Protein AF-A0A327TMR8-F1 (afdb_monomer_lite)

pLDDT: mean 86.17, std 13.99, range [57.06, 98.44]

Secondary structure (DSSP, 8-state):
------TTT-HHHHEEEEE-TTT--EEEEEESSSPPP--------------

Sequence (51 aa):
PLALDDYTDNRRTGSFILIDPADGTTLTAGMAGEAFDTVSITDASTEEDWV

Foldseek 3Di:
DDDADFCVVPVVRQKDWDADPVPRDTPDIDGPDDDDDDDPPPDPPPPPPDD

Radius of gyration: 16.86 Å; chains: 1; bounding box: 32×44×31 Å

Structure (mmCIF, N/CA/C/O backbone):
data_AF-A0A327TMR8-F1
#
_entry.id   AF-A0A327TMR8-F1
#
loop_
_atom_site.group_PDB
_atom_site.id
_atom_site.type_symbol
_atom_site.label_atom_id
_atom_site.label_alt_id
_atom_site.label_comp_id
_atom_site.label_asym_id
_atom_site.label_entity_id
_atom_site.label_seq_id
_atom_site.pdbx_PDB_ins_code
_atom_site.Cartn_x
_atom_site.Cartn_y
_atom_site.Cartn_z
_atom_site.occupancy
_atom_site.B_iso_or_equiv
_atom_site.auth_seq_id
_atom_site.auth_comp_id
_atom_site.auth_asym_id
_atom_site.auth_atom_id
_atom_site.pdbx_PDB_model_num
ATOM 1 N N . PRO A 1 1 ? -7.512 -9.616 -5.078 1.00 85.69 1 PRO A N 1
ATOM 2 C CA . PRO A 1 1 ? -6.251 -8.858 -5.288 1.00 85.69 1 PRO A CA 1
ATOM 3 C C . PRO A 1 1 ? -6.583 -7.505 -5.932 1.00 85.69 1 PRO A C 1
ATOM 5 O O . PRO A 1 1 ? -7.629 -7.422 -6.573 1.00 85.69 1 PRO A O 1
ATOM 8 N N . LEU A 1 2 ? -5.744 -6.479 -5.745 1.00 88.88 2 LEU A N 1
ATOM 9 C CA . LEU A 1 2 ? -5.917 -5.144 -6.339 1.00 88.88 2 LEU A CA 1
ATOM 10 C C . LEU A 1 2 ? -4.844 -4.916 -7.410 1.00 88.88 2 LEU A C 1
ATOM 12 O O . LEU A 1 2 ? -3.679 -5.221 -7.170 1.00 88.88 2 LEU A O 1
ATOM 16 N N . ALA A 1 3 ? -5.244 -4.416 -8.577 1.00 94.38 3 ALA A N 1
ATOM 17 C CA . ALA A 1 3 ? -4.318 -4.068 -9.650 1.00 94.38 3 ALA A CA 1
ATOM 18 C C . ALA A 1 3 ? -3.695 -2.686 -9.401 1.00 94.38 3 ALA A C 1
ATOM 20 O O . ALA A 1 3 ? -4.394 -1.780 -8.947 1.00 94.38 3 ALA A O 1
ATOM 21 N N . LEU A 1 4 ? -2.408 -2.545 -9.719 1.00 95.31 4 LEU A N 1
ATOM 22 C CA . LEU A 1 4 ? -1.645 -1.299 -9.653 1.00 95.31 4 LEU A CA 1
ATOM 23 C C . LEU A 1 4 ? -0.850 -1.137 -10.953 1.00 95.31 4 LEU A C 1
ATOM 25 O O . LEU A 1 4 ? -0.372 -2.134 -11.495 1.00 95.31 4 LEU A O 1
ATOM 29 N N . ASP A 1 5 ? -0.714 0.105 -11.411 1.00 95.81 5 ASP A N 1
ATOM 30 C CA . ASP A 1 5 ? 0.171 0.482 -12.518 1.00 95.81 5 ASP A CA 1
ATOM 31 C C . ASP A 1 5 ? 1.467 1.083 -11.955 1.00 95.81 5 ASP A C 1
ATOM 33 O O . ASP A 1 5 ? 1.462 1.640 -10.852 1.00 95.81 5 ASP A O 1
ATOM 37 N N . ASP A 1 6 ? 2.560 1.020 -12.718 1.00 95.50 6 ASP A N 1
ATOM 38 C CA . ASP A 1 6 ? 3.783 1.755 -12.390 1.00 95.50 6 ASP A CA 1
ATOM 39 C C . ASP A 1 6 ? 3.487 3.257 -12.286 1.00 95.50 6 ASP A C 1
ATOM 41 O O . ASP A 1 6 ? 2.841 3.859 -13.153 1.00 95.50 6 ASP A O 1
ATOM 45 N N . TYR A 1 7 ? 3.971 3.892 -11.219 1.00 94.75 7 TYR A N 1
ATOM 46 C CA . TYR A 1 7 ? 3.702 5.307 -10.960 1.00 94.75 7 TYR A CA 1
ATOM 47 C C . TYR A 1 7 ? 4.220 6.223 -12.076 1.00 94.75 7 TYR A C 1
ATOM 49 O O . TYR A 1 7 ? 3.619 7.266 -12.358 1.00 94.75 7 TYR A O 1
ATOM 57 N N . THR A 1 8 ? 5.324 5.841 -12.721 1.00 94.56 8 THR A N 1
ATOM 58 C CA . THR A 1 8 ? 5.916 6.592 -13.834 1.00 94.56 8 THR A CA 1
ATOM 59 C C . THR A 1 8 ? 5.008 6.631 -15.058 1.00 94.56 8 THR A C 1
ATOM 61 O O . THR A 1 8 ? 4.991 7.648 -15.751 1.00 94.56 8 THR A O 1
ATOM 64 N N . ASP A 1 9 ? 4.210 5.583 -15.272 1.00 96.38 9 ASP A N 1
ATOM 65 C CA . ASP A 1 9 ? 3.297 5.467 -16.411 1.00 96.38 9 ASP A CA 1
ATOM 66 C C . ASP A 1 9 ? 1.916 6.044 -16.088 1.00 96.38 9 ASP A C 1
ATOM 68 O O . ASP A 1 9 ? 1.330 6.774 -16.893 1.00 96.38 9 ASP A O 1
ATOM 72 N N . ASN A 1 10 ? 1.394 5.772 -14.887 1.00 97.12 10 ASN A N 1
ATOM 73 C CA . ASN A 1 10 ? 0.114 6.304 -14.436 1.00 97.12 10 ASN A CA 1
ATOM 74 C C . ASN A 1 10 ? 0.145 6.700 -12.958 1.00 97.12 10 ASN A C 1
ATOM 76 O O . ASN 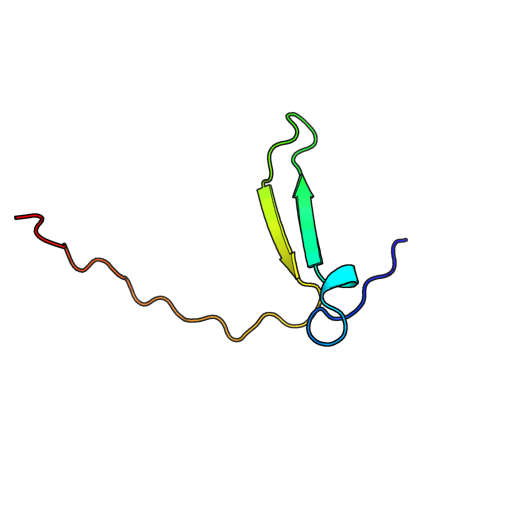A 1 10 ? -0.159 5.922 -12.053 1.00 97.12 10 ASN A O 1
ATOM 80 N N . ARG A 1 11 ? 0.401 7.988 -12.715 1.00 94.19 11 ARG A N 1
ATOM 81 C CA . ARG A 1 11 ? 0.458 8.548 -11.358 1.00 94.19 11 ARG A CA 1
ATOM 82 C C . ARG A 1 11 ? -0.811 8.321 -10.543 1.00 94.19 11 ARG A C 1
ATOM 84 O O . ARG A 1 11 ? -0.722 8.237 -9.326 1.00 94.19 11 ARG A O 1
ATOM 91 N N . ARG A 1 12 ? -1.989 8.257 -11.176 1.00 96.31 12 ARG A N 1
ATOM 92 C CA . ARG A 1 12 ? -3.265 8.191 -10.449 1.00 96.31 12 ARG A CA 1
ATOM 93 C C . ARG A 1 12 ? -3.535 6.813 -9.849 1.00 96.31 12 ARG A C 1
ATOM 95 O O . ARG A 1 12 ? -4.146 6.743 -8.789 1.00 96.31 12 ARG A O 1
ATOM 102 N N . THR A 1 13 ? -3.116 5.745 -10.520 1.00 96.88 13 THR A N 1
ATOM 103 C CA . THR A 1 13 ? -3.284 4.354 -10.062 1.00 96.88 13 THR A CA 1
ATOM 104 C C . THR A 1 13 ? -2.010 3.772 -9.456 1.00 96.88 13 THR A C 1
ATOM 106 O O . THR A 1 13 ? -2.098 2.796 -8.717 1.00 96.88 13 THR A O 1
ATOM 109 N N . GLY A 1 14 ? -0.849 4.386 -9.701 1.00 96.31 14 GLY A N 1
ATOM 110 C CA . GLY A 1 14 ? 0.419 4.025 -9.067 1.00 96.31 14 GLY A CA 1
ATOM 111 C C . GLY A 1 14 ? 0.715 4.749 -7.749 1.00 96.31 14 GLY A C 1
ATOM 112 O O . GLY A 1 14 ? 1.626 4.343 -7.036 1.00 96.31 14 GLY A O 1
ATOM 113 N N . SER A 1 15 ? -0.018 5.810 -7.384 1.00 96.25 15 SER A N 1
ATOM 114 C CA . SER A 1 15 ? 0.128 6.474 -6.076 1.00 96.25 15 SER A CA 1
ATOM 115 C C . SER A 1 15 ? -0.770 5.847 -5.010 1.00 96.25 15 SER A C 1
ATOM 117 O O . SER A 1 15 ? -1.941 5.576 -5.283 1.00 96.25 15 SER A O 1
ATOM 119 N N . PHE A 1 16 ? -0.281 5.714 -3.778 1.00 96.38 16 PHE A N 1
ATOM 120 C CA . PHE A 1 16 ? -1.078 5.232 -2.648 1.00 96.38 16 PHE A CA 1
ATOM 121 C C . PHE A 1 16 ? -0.644 5.858 -1.314 1.00 96.38 16 PHE A C 1
ATOM 123 O O . PHE A 1 16 ? 0.418 6.467 -1.204 1.00 96.38 16 PHE A O 1
ATOM 130 N N . ILE A 1 17 ? -1.472 5.695 -0.281 1.00 97.12 17 ILE A N 1
ATOM 131 C CA . ILE A 1 17 ? -1.167 6.062 1.109 1.00 97.12 17 ILE A CA 1
ATOM 132 C C . ILE A 1 17 ? -1.409 4.858 2.019 1.00 97.12 17 ILE A C 1
ATOM 134 O O . ILE A 1 17 ? -2.316 4.063 1.762 1.00 97.12 17 ILE A O 1
ATOM 138 N N . LEU A 1 18 ? -0.610 4.720 3.075 1.00 96.62 18 LEU A N 1
ATOM 139 C CA . LEU A 1 18 ? -0.850 3.754 4.143 1.00 96.62 18 LEU A CA 1
ATOM 140 C C . LEU A 1 18 ? -1.519 4.463 5.315 1.00 96.62 18 LEU A C 1
ATOM 142 O O 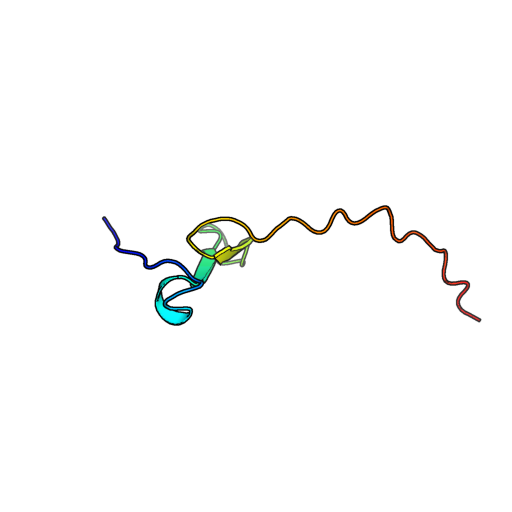. LEU A 1 18 ? -1.011 5.470 5.808 1.00 96.62 18 LEU A O 1
ATOM 146 N N . ILE A 1 19 ? -2.648 3.913 5.745 1.00 98.19 19 ILE A N 1
ATOM 147 C CA . ILE A 1 19 ? -3.445 4.421 6.857 1.00 98.19 19 ILE A CA 1
ATOM 148 C C . ILE A 1 19 ? -3.359 3.430 8.013 1.00 98.19 19 ILE A C 1
ATOM 150 O O . ILE A 1 19 ? -3.536 2.227 7.806 1.00 98.19 19 ILE A O 1
ATOM 154 N N . ASP A 1 20 ? -3.098 3.938 9.214 1.00 97.94 20 ASP A N 1
ATOM 155 C CA . ASP A 1 20 ? -3.169 3.154 10.438 1.00 97.94 20 ASP A CA 1
ATOM 156 C C . ASP A 1 20 ? -4.630 2.775 10.734 1.00 97.94 20 ASP A C 1
ATOM 158 O O . ASP A 1 20 ? -5.502 3.646 10.782 1.00 97.94 20 ASP A O 1
ATOM 162 N N . PRO A 1 21 ? -4.946 1.485 10.917 1.00 98.06 21 PRO A N 1
ATOM 163 C CA . PRO A 1 21 ? -6.322 1.059 11.129 1.00 98.06 21 PRO A CA 1
ATOM 164 C C . PRO A 1 21 ? -6.855 1.345 12.542 1.00 98.06 21 PRO A C 1
ATOM 166 O O . PRO A 1 21 ? -8.066 1.247 12.738 1.00 98.06 21 PRO A O 1
ATOM 169 N N . ALA A 1 22 ? -6.003 1.639 13.529 1.00 98.44 22 ALA A N 1
ATOM 170 C CA . ALA A 1 22 ? -6.426 1.900 14.902 1.00 98.44 22 ALA A CA 1
ATOM 171 C C . ALA A 1 22 ? -6.957 3.328 15.077 1.00 98.44 22 ALA A C 1
ATOM 173 O O . ALA A 1 22 ? -7.941 3.516 15.795 1.00 98.44 22 ALA A O 1
ATOM 174 N N . ASP A 1 23 ? -6.344 4.314 14.417 1.00 97.81 23 ASP A N 1
ATOM 175 C CA . ASP A 1 23 ? -6.717 5.728 14.570 1.00 97.81 23 ASP A CA 1
ATOM 176 C C . ASP A 1 23 ? -6.922 6.507 13.257 1.00 97.81 23 ASP A C 1
ATOM 178 O O . ASP A 1 23 ? -7.397 7.644 13.285 1.00 97.81 23 ASP A O 1
ATOM 182 N N . GLY A 1 24 ? -6.656 5.900 12.099 1.00 97.69 24 GLY A N 1
ATOM 183 C CA . GLY A 1 24 ? -6.827 6.539 10.794 1.00 97.69 24 GLY A CA 1
ATOM 184 C C . GLY A 1 24 ? -5.689 7.483 10.399 1.00 97.69 24 GLY A C 1
ATOM 185 O O . GLY A 1 24 ? -5.812 8.183 9.391 1.00 97.69 24 GLY A O 1
ATOM 186 N N . THR A 1 25 ? -4.589 7.519 11.153 1.00 98.38 25 THR A N 1
ATOM 187 C CA . THR A 1 25 ? -3.429 8.363 10.844 1.00 98.38 25 THR A CA 1
ATOM 188 C C . THR A 1 25 ? -2.740 7.907 9.561 1.00 98.38 25 THR A C 1
ATOM 190 O O . THR A 1 25 ? -2.575 6.716 9.301 1.00 98.38 25 THR A O 1
ATOM 193 N N . THR A 1 26 ? -2.280 8.862 8.753 1.00 98.12 26 THR A N 1
ATOM 194 C CA . THR A 1 26 ? -1.425 8.566 7.598 1.00 98.12 26 THR A CA 1
ATOM 195 C C . THR A 1 26 ? -0.033 8.166 8.072 1.00 98.12 26 THR A C 1
ATOM 197 O O . THR A 1 26 ? 0.708 8.998 8.591 1.00 98.12 26 THR A O 1
ATOM 200 N N . LEU A 1 27 ? 0.343 6.909 7.847 1.00 98.06 27 LEU A N 1
ATOM 201 C CA . LEU A 1 27 ? 1.675 6.400 8.167 1.00 98.06 27 LEU A CA 1
ATOM 202 C C . LEU A 1 27 ? 2.700 6.807 7.109 1.00 98.06 27 LEU A C 1
ATOM 204 O O . LEU A 1 27 ? 3.821 7.181 7.437 1.00 98.06 27 LEU A O 1
ATOM 208 N N . THR A 1 28 ? 2.329 6.719 5.830 1.00 96.19 28 THR A N 1
ATOM 209 C CA . THR A 1 28 ? 3.208 7.100 4.718 1.00 96.19 28 THR A CA 1
ATOM 210 C C . THR A 1 28 ? 2.430 7.292 3.416 1.00 96.19 28 THR A C 1
ATOM 212 O O . THR A 1 28 ? 1.305 6.809 3.269 1.00 96.19 28 THR A O 1
ATOM 215 N N . ALA A 1 29 ? 3.056 7.968 2.458 1.00 96.12 29 ALA A N 1
ATOM 216 C CA . ALA A 1 29 ? 2.660 7.985 1.058 1.00 96.12 29 ALA A CA 1
ATOM 217 C C . ALA A 1 29 ? 3.694 7.206 0.232 1.00 96.12 29 ALA A C 1
AT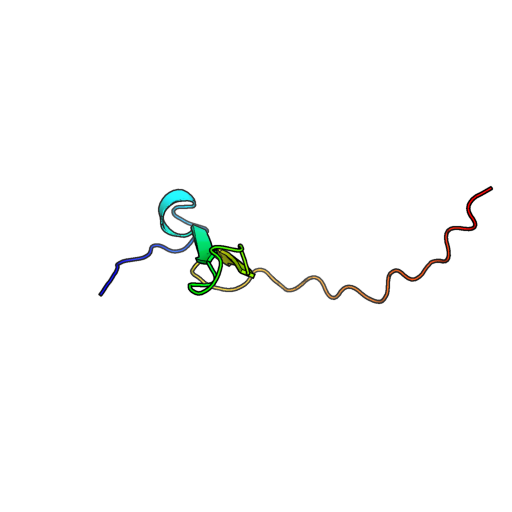OM 219 O O . ALA A 1 29 ? 4.895 7.302 0.480 1.00 96.12 29 ALA A O 1
ATOM 220 N N . GLY A 1 30 ? 3.227 6.433 -0.746 1.00 94.31 30 GLY A N 1
ATOM 221 C CA . GLY A 1 30 ? 4.056 5.551 -1.559 1.00 94.31 30 GLY A CA 1
ATOM 222 C C . GLY A 1 30 ? 3.684 5.571 -3.037 1.00 94.31 30 GLY A C 1
ATOM 223 O O . GLY A 1 30 ? 2.635 6.079 -3.443 1.00 94.31 30 GLY A O 1
ATOM 224 N N . MET A 1 31 ? 4.586 5.019 -3.842 1.00 95.44 31 MET A N 1
ATOM 225 C CA . MET A 1 31 ? 4.475 4.915 -5.295 1.00 95.44 31 MET A CA 1
ATOM 226 C C . MET A 1 31 ? 4.811 3.478 -5.699 1.00 95.44 31 MET A C 1
ATOM 228 O O . MET A 1 31 ? 5.765 2.904 -5.176 1.00 95.44 31 MET A O 1
ATOM 232 N N . ALA A 1 32 ? 3.996 2.878 -6.562 1.00 95.44 32 ALA A N 1
ATOM 233 C CA . ALA A 1 32 ? 4.253 1.557 -7.120 1.00 95.44 32 ALA A CA 1
ATOM 234 C C . ALA A 1 32 ? 5.355 1.643 -8.183 1.00 95.44 32 ALA A C 1
ATOM 236 O O . ALA A 1 32 ? 5.387 2.608 -8.952 1.00 95.44 32 ALA A O 1
ATOM 237 N N . GLY A 1 33 ? 6.227 0.636 -8.208 1.00 93.19 33 GLY A N 1
ATOM 238 C CA . GLY A 1 33 ? 7.327 0.550 -9.162 1.00 93.19 33 GLY A CA 1
ATOM 239 C C . GLY A 1 33 ? 8.707 0.564 -8.537 1.00 93.19 33 GLY A C 1
ATOM 240 O O . GLY A 1 33 ? 8.869 0.349 -7.333 1.00 93.19 33 GLY A O 1
ATOM 241 N N . GLU A 1 34 ? 9.710 0.804 -9.380 1.00 89.38 34 GLU A N 1
ATOM 242 C CA . GLU A 1 34 ? 11.081 1.007 -8.923 1.00 89.38 34 GLU A CA 1
ATOM 243 C C . GLU A 1 34 ? 11.172 2.309 -8.116 1.00 89.38 34 GLU A C 1
ATOM 245 O O . GLU A 1 34 ? 10.631 3.349 -8.505 1.00 89.38 34 GLU A O 1
ATOM 250 N N . ALA A 1 35 ? 11.841 2.247 -6.964 1.00 76.75 35 ALA A N 1
ATOM 251 C CA . ALA A 1 35 ? 12.123 3.447 -6.196 1.00 76.75 35 ALA A CA 1
ATOM 252 C C . ALA 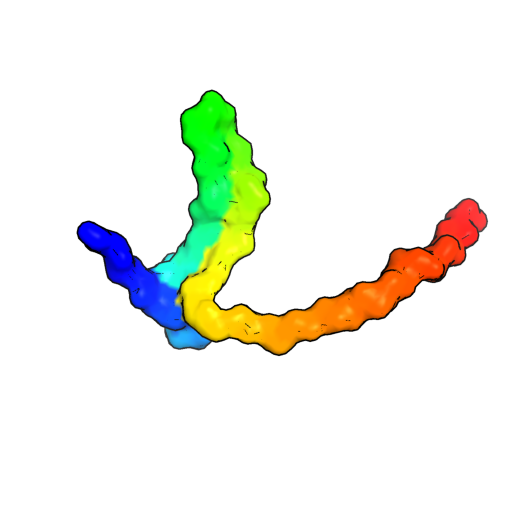A 1 35 ? 12.988 4.386 -7.043 1.00 76.75 35 ALA A C 1
ATOM 254 O O . ALA A 1 35 ? 13.941 3.949 -7.683 1.00 76.75 35 ALA A O 1
ATOM 255 N N . PHE A 1 36 ? 12.675 5.681 -7.021 1.00 72.94 36 PHE A N 1
ATOM 256 C CA . PHE A 1 36 ? 13.585 6.677 -7.576 1.00 72.94 36 PHE A CA 1
ATOM 257 C C . PHE A 1 36 ? 14.962 6.533 -6.925 1.00 72.94 36 PHE A C 1
ATOM 259 O O . PHE A 1 36 ? 15.040 6.193 -5.741 1.00 72.94 36 PHE A O 1
ATOM 266 N N . ASP A 1 37 ? 16.020 6.821 -7.692 1.00 78.38 37 ASP A N 1
ATOM 267 C CA . ASP A 1 37 ? 17.391 6.831 -7.185 1.00 78.38 37 ASP A CA 1
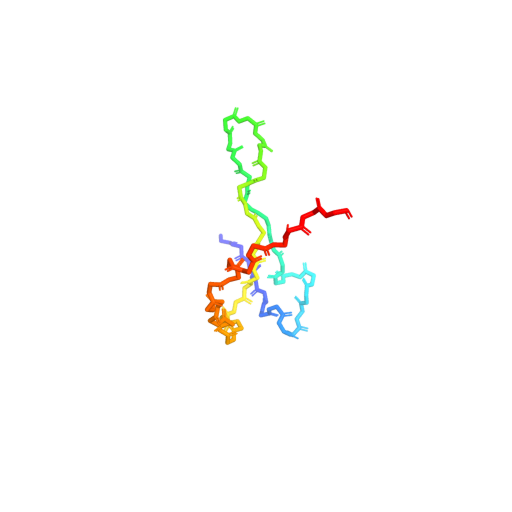ATOM 268 C C . ASP A 1 37 ? 17.423 7.614 -5.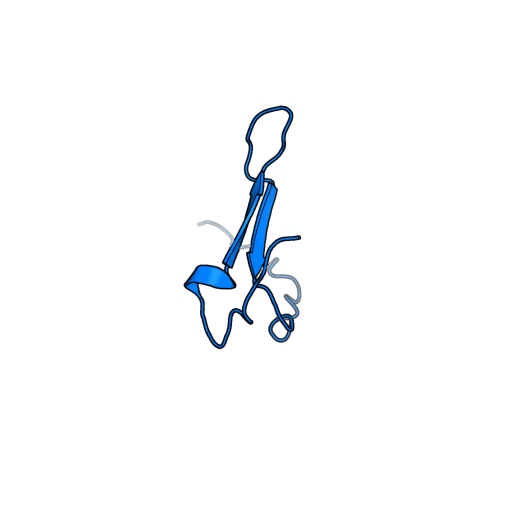868 1.00 78.38 37 ASP A C 1
ATOM 270 O O . ASP A 1 37 ? 17.009 8.780 -5.798 1.00 78.38 37 ASP A O 1
ATOM 274 N N . THR A 1 38 ? 17.767 6.917 -4.785 1.00 69.56 38 THR A N 1
ATOM 275 C CA . THR A 1 38 ? 17.668 7.491 -3.451 1.00 69.56 38 THR A CA 1
ATOM 276 C C . THR A 1 38 ? 18.693 8.602 -3.361 1.00 69.56 38 THR A C 1
ATOM 278 O O . THR A 1 38 ? 19.897 8.335 -3.338 1.00 69.56 38 THR A O 1
ATOM 281 N N . VAL A 1 39 ? 18.229 9.848 -3.262 1.00 68.50 39 VAL A N 1
ATOM 282 C CA . VAL A 1 39 ? 19.108 10.951 -2.884 1.00 68.50 39 VAL A CA 1
ATOM 283 C C . VAL A 1 39 ? 19.701 10.593 -1.527 1.00 68.50 39 VAL A C 1
ATOM 285 O O . VAL A 1 39 ? 19.003 10.569 -0.513 1.00 68.50 39 VAL A O 1
ATOM 288 N N . SER A 1 40 ? 20.995 10.276 -1.524 1.00 71.38 40 SER A N 1
ATOM 289 C CA . SER A 1 40 ? 21.771 10.134 -0.300 1.00 71.38 40 SER A CA 1
ATOM 290 C C . SER A 1 40 ? 21.824 11.510 0.342 1.00 71.38 40 SER A C 1
ATOM 292 O O . SER A 1 40 ? 22.598 12.369 -0.079 1.00 71.38 40 SER A O 1
ATOM 294 N N . ILE A 1 41 ? 20.958 11.747 1.324 1.00 69.81 41 ILE A N 1
ATOM 295 C CA . ILE A 1 41 ? 21.048 12.945 2.150 1.00 69.81 41 ILE A CA 1
ATOM 296 C C . ILE A 1 41 ? 22.269 12.736 3.048 1.00 69.81 41 ILE A C 1
ATOM 298 O O . ILE A 1 41 ? 22.174 12.161 4.129 1.00 69.81 41 ILE A O 1
ATOM 302 N N . THR A 1 42 ? 23.443 13.145 2.567 1.00 63.53 42 THR A N 1
ATOM 303 C CA . THR A 1 42 ? 24.574 13.428 3.448 1.00 63.53 42 THR A CA 1
ATOM 304 C C . THR A 1 42 ? 24.155 14.607 4.317 1.00 63.53 42 THR A C 1
ATOM 306 O O . THR A 1 42 ? 24.085 15.735 3.845 1.00 63.53 42 THR A O 1
ATOM 309 N N . ASP A 1 43 ? 23.774 14.269 5.547 1.00 62.69 43 ASP A N 1
ATOM 310 C CA . ASP A 1 43 ? 23.744 15.083 6.760 1.00 62.69 43 ASP A CA 1
ATOM 311 C C . ASP A 1 43 ? 23.643 16.604 6.541 1.00 62.69 43 ASP A C 1
ATOM 313 O O . ASP A 1 43 ? 24.635 17.330 6.495 1.00 62.69 43 ASP A O 1
ATOM 317 N N . ALA A 1 44 ? 22.412 17.103 6.427 1.00 63.62 44 ALA A N 1
ATOM 318 C CA . ALA A 1 44 ? 22.134 18.529 6.537 1.00 63.62 44 ALA A CA 1
ATOM 319 C C . ALA A 1 44 ? 22.019 18.935 8.019 1.00 63.62 44 ALA A C 1
ATOM 321 O O . ALA A 1 44 ? 20.981 19.428 8.449 1.00 63.62 44 ALA A O 1
ATOM 322 N N . SER A 1 45 ? 23.079 18.737 8.806 1.00 61.12 45 SER A N 1
ATOM 323 C CA . SER A 1 45 ? 23.348 19.586 9.970 1.00 61.12 45 SER A CA 1
ATOM 324 C C . SER A 1 45 ? 24.408 20.607 9.568 1.00 61.12 45 SER A C 1
ATOM 326 O O . SER A 1 45 ? 25.575 20.521 9.937 1.00 61.12 45 SER A O 1
ATOM 328 N N . THR A 1 46 ? 24.020 21.576 8.742 1.00 62.41 46 THR A N 1
ATOM 329 C CA . THR A 1 46 ? 24.645 22.889 8.893 1.00 62.41 46 THR A CA 1
ATOM 330 C C . THR A 1 46 ? 23.789 23.589 9.925 1.00 62.41 46 THR A C 1
ATOM 332 O O . THR A 1 46 ? 22.635 23.903 9.647 1.00 62.41 46 THR A O 1
ATOM 335 N N . GLU A 1 47 ? 24.324 23.714 11.140 1.00 65.19 47 GLU A N 1
ATOM 336 C CA . GLU A 1 47 ? 23.848 24.663 12.138 1.00 65.19 47 GLU A CA 1
ATOM 337 C C . GLU A 1 47 ? 23.578 26.005 11.443 1.00 65.19 47 GLU A C 1
ATOM 339 O O . GLU A 1 47 ? 24.500 26.763 11.142 1.00 65.19 47 GLU A O 1
ATOM 344 N N . GLU A 1 48 ? 22.313 26.296 11.152 1.00 57.06 48 GLU A N 1
ATOM 345 C CA . GLU A 1 48 ? 21.915 27.643 10.777 1.00 57.06 48 GLU A CA 1
ATOM 346 C C . GLU A 1 48 ? 21.768 28.406 12.091 1.00 57.06 48 GLU A C 1
ATOM 348 O O . GLU A 1 48 ? 20.759 28.326 12.791 1.00 57.06 48 GLU A O 1
ATOM 353 N N . ASP A 1 49 ? 22.875 29.039 12.469 1.00 61.97 49 ASP A N 1
ATOM 354 C CA . ASP A 1 49 ? 22.988 30.133 13.425 1.00 61.97 49 ASP A CA 1
ATOM 355 C C . ASP A 1 49 ? 21.890 31.170 13.123 1.00 61.97 49 ASP A C 1
ATOM 357 O O . ASP A 1 49 ? 22.034 32.034 12.258 1.00 61.97 49 ASP A O 1
ATOM 361 N N . TRP A 1 50 ? 20.730 31.010 13.768 1.00 75.56 50 TRP A N 1
ATOM 362 C CA . TRP A 1 50 ? 19.600 31.928 13.650 1.00 75.56 50 TRP A CA 1
ATOM 363 C C . TRP A 1 50 ? 19.946 33.249 14.363 1.00 75.56 50 TRP A C 1
ATOM 365 O O . TRP A 1 50 ? 19.730 33.371 15.572 1.00 75.56 50 TRP A O 1
ATOM 375 N N . VAL A 1 51 ? 20.480 34.223 13.613 1.00 63.03 51 VAL A N 1
ATOM 376 C CA . VAL A 1 51 ? 20.609 35.651 13.989 1.00 63.03 51 VAL A CA 1
ATOM 377 C C . VAL A 1 51 ? 19.435 36.473 13.471 1.00 63.03 51 VAL A C 1
ATOM 379 O O . VAL A 1 51 ? 19.072 36.319 12.282 1.00 63.03 51 VAL A O 1
#